Protein AF-A0ABD0N1V1-F1 (afdb_monomer_lite)

Organism: Cirrhinus mrigala (NCBI:txid683832)

pLDDT: mean 93.61, std 6.7, range [48.84, 98.0]

Secondary structure (DSSP, 8-state):
-HHHHHHHHHIIIIIIT----TT-HHHHHHHIIIIIHHHHSTT-TTSSSPPHHHHHHHHHHHHHHHHHHS-HHHHHHHHHHHHHHHHHHHHHHHHHHH--PPTTSHHHHHHHHHHHHHHT----

Structure (mmCIF, N/CA/C/O backbone):
data_AF-A0ABD0N1V1-F1
#
_entry.id   AF-A0ABD0N1V1-F1
#
loop_
_atom_site.group_PDB
_atom_site.id
_atom_site.type_symbol
_atom_site.label_atom_id
_atom_site.label_alt_id
_atom_site.label_comp_id
_atom_site.label_asym_id
_atom_site.label_entity_id
_atom_site.label_seq_id
_atom_site.pdbx_PDB_ins_code
_atom_site.Cartn_x
_atom_site.Cartn_y
_atom_site.Cartn_z
_atom_site.occupancy
_atom_site.B_iso_or_equiv
_atom_site.auth_seq_id
_atom_site.auth_comp_id
_atom_site.auth_asym_id
_atom_site.auth_atom_id
_atom_site.pdbx_PDB_model_num
ATOM 1 N N . MET A 1 1 ? -2.375 4.621 11.995 1.00 79.62 1 MET A N 1
ATOM 2 C CA . MET A 1 1 ? -1.019 4.710 11.403 1.00 79.62 1 MET A CA 1
ATOM 3 C C . MET A 1 1 ? -0.117 3.544 11.796 1.00 79.62 1 MET A C 1
ATOM 5 O O . MET A 1 1 ? 0.074 2.683 10.954 1.00 79.62 1 MET A O 1
ATOM 9 N N . PHE A 1 2 ? 0.385 3.426 13.033 1.00 89.25 2 PHE A N 1
ATOM 10 C CA . PHE A 1 2 ? 1.275 2.300 13.398 1.00 89.25 2 PHE A CA 1
ATOM 11 C C . PHE A 1 2 ? 0.627 0.923 13.216 1.00 89.25 2 PHE A C 1
ATOM 13 O O . PHE A 1 2 ? 1.209 0.042 12.589 1.00 89.25 2 PHE A O 1
ATOM 20 N N . LEU A 1 3 ? -0.621 0.766 13.667 1.00 91.06 3 LEU A N 1
ATOM 21 C CA . LEU A 1 3 ? -1.381 -0.463 13.435 1.00 91.06 3 LEU A CA 1
ATOM 22 C C . LEU A 1 3 ? -1.523 -0.775 11.938 1.00 91.06 3 LEU A C 1
ATOM 24 O O . LEU A 1 3 ? -1.381 -1.924 11.541 1.00 91.06 3 LEU A O 1
ATOM 28 N N . TRP A 1 4 ? -1.732 0.251 11.105 1.00 94.69 4 TRP A N 1
ATOM 29 C CA . TRP A 1 4 ? -1.788 0.066 9.658 1.00 94.69 4 TRP A CA 1
ATOM 30 C C . TRP A 1 4 ? -0.462 -0.459 9.107 1.00 94.69 4 TRP A C 1
ATOM 32 O O . TRP A 1 4 ? -0.495 -1.424 8.368 1.00 94.69 4 TRP A O 1
ATOM 42 N N . SER A 1 5 ? 0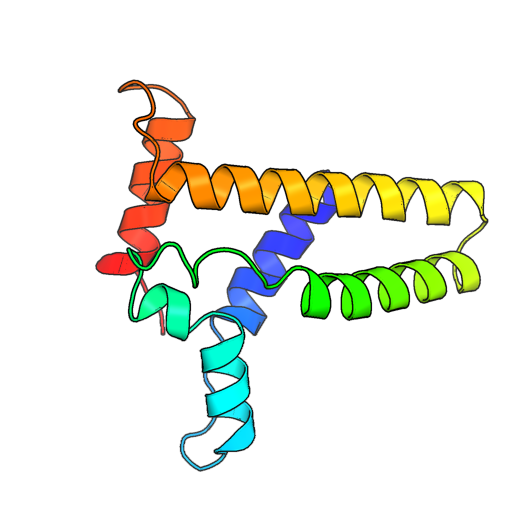.694 0.080 9.509 1.00 93.94 5 SER A N 1
ATOM 43 C CA . SER A 1 5 ? 1.987 -0.435 9.019 1.00 93.94 5 SER A CA 1
ATOM 44 C C . SER A 1 5 ? 2.223 -1.915 9.360 1.00 93.94 5 SER A C 1
ATOM 46 O O . SER A 1 5 ? 2.818 -2.653 8.578 1.00 93.94 5 SER A O 1
ATOM 48 N N . PHE A 1 6 ? 1.706 -2.381 10.503 1.00 95.50 6 PHE A N 1
ATOM 49 C CA . PHE A 1 6 ? 1.728 -3.802 10.847 1.00 95.50 6 PHE A CA 1
ATOM 50 C C . PHE A 1 6 ? 0.770 -4.617 9.963 1.00 95.50 6 PHE A C 1
ATOM 52 O O . PHE A 1 6 ? 1.153 -5.657 9.431 1.00 95.50 6 PHE A O 1
ATOM 59 N N . ILE A 1 7 ? -0.457 -4.126 9.763 1.00 94.62 7 ILE A N 1
ATOM 60 C CA . ILE A 1 7 ? -1.454 -4.750 8.880 1.00 94.62 7 ILE A CA 1
ATOM 61 C C . ILE A 1 7 ? -0.942 -4.822 7.436 1.00 94.62 7 ILE A C 1
ATOM 63 O O . ILE A 1 7 ? -1.025 -5.880 6.822 1.00 94.62 7 ILE A O 1
ATOM 67 N N . GLU A 1 8 ? -0.375 -3.734 6.918 1.00 95.69 8 GLU A N 1
ATOM 68 C CA . GLU A 1 8 ? 0.270 -3.639 5.609 1.00 95.69 8 GLU A CA 1
ATOM 69 C C . GLU A 1 8 ? 1.306 -4.748 5.448 1.00 95.69 8 GLU A C 1
ATOM 71 O O . GLU A 1 8 ? 1.237 -5.523 4.497 1.00 95.69 8 GLU A O 1
ATOM 76 N N . TYR A 1 9 ? 2.222 -4.879 6.412 1.00 95.81 9 TYR A N 1
ATOM 77 C CA . TYR A 1 9 ? 3.235 -5.925 6.390 1.00 95.81 9 TYR A CA 1
ATOM 78 C C . TYR A 1 9 ? 2.618 -7.328 6.344 1.00 95.81 9 TYR A C 1
ATOM 80 O O . TYR A 1 9 ? 3.034 -8.163 5.539 1.00 95.81 9 TYR A O 1
ATOM 88 N N . CYS A 1 10 ? 1.616 -7.596 7.185 1.00 96.56 10 CYS A N 1
ATOM 89 C CA . CYS A 1 10 ? 0.952 -8.895 7.240 1.00 96.56 10 CYS A CA 1
ATOM 90 C C . CYS A 1 10 ? 0.196 -9.222 5.946 1.00 96.56 10 CYS A C 1
ATOM 92 O O . CYS A 1 10 ? 0.361 -10.317 5.409 1.00 96.56 10 CYS A O 1
ATOM 94 N N . ILE A 1 11 ? -0.606 -8.291 5.428 1.00 94.94 11 ILE A N 1
ATOM 95 C CA . ILE A 1 11 ? -1.359 -8.486 4.184 1.00 94.94 11 ILE A CA 1
ATOM 96 C C . ILE A 1 11 ? -0.385 -8.673 3.025 1.00 94.94 11 ILE A C 1
ATOM 98 O O . ILE A 1 11 ? -0.502 -9.648 2.284 1.00 94.94 11 ILE A O 1
ATOM 102 N N . HIS A 1 12 ? 0.615 -7.799 2.905 1.00 95.56 12 HIS A N 1
ATOM 103 C CA . HIS A 1 12 ? 1.582 -7.882 1.823 1.00 95.56 12 HIS A CA 1
ATOM 104 C C . HIS A 1 12 ? 2.339 -9.219 1.877 1.00 95.56 12 HIS A C 1
ATOM 106 O O . HIS A 1 12 ? 2.391 -9.947 0.892 1.00 95.56 12 HIS A O 1
ATOM 112 N N . ARG A 1 13 ? 2.847 -9.621 3.045 1.00 94.75 13 ARG A N 1
ATOM 113 C CA . ARG A 1 13 ? 3.639 -10.851 3.173 1.00 94.75 13 ARG A CA 1
ATOM 114 C C . ARG A 1 13 ? 2.823 -12.138 3.041 1.00 94.75 13 ARG A C 1
ATOM 116 O O . ARG A 1 13 ? 3.301 -13.078 2.417 1.00 94.75 13 ARG A O 1
ATOM 123 N N . PHE A 1 14 ? 1.658 -12.223 3.682 1.00 95.44 14 PHE A N 1
ATOM 124 C CA . PHE A 1 14 ? 0.942 -13.497 3.838 1.00 95.44 14 PHE A CA 1
ATOM 125 C C . PHE A 1 14 ? -0.249 -13.658 2.896 1.00 95.44 14 PHE A C 1
ATOM 127 O O . PHE A 1 14 ? -0.620 -14.791 2.604 1.00 95.44 14 PHE A O 1
ATOM 134 N N . VAL A 1 15 ? -0.847 -12.560 2.426 1.00 94.94 15 VAL A N 1
ATOM 135 C CA . VAL A 1 15 ? -2.012 -12.594 1.527 1.00 94.94 15 VAL A CA 1
ATOM 136 C C . VAL A 1 15 ? -1.585 -12.292 0.095 1.00 94.94 15 VAL A C 1
ATOM 138 O O . VAL A 1 15 ? -1.873 -13.064 -0.815 1.00 94.94 15 VAL A O 1
ATOM 141 N N . PHE A 1 16 ? -0.866 -11.191 -0.118 1.00 95.12 16 PHE A N 1
ATOM 142 C CA . PHE A 1 16 ? -0.456 -10.760 -1.454 1.00 95.12 16 PHE A CA 1
ATOM 143 C C . PHE A 1 16 ? 0.665 -11.618 -2.052 1.00 95.12 16 PHE A C 1
ATOM 145 O O . PHE A 1 16 ? 0.707 -11.759 -3.268 1.00 95.12 16 PHE A O 1
ATOM 152 N N . HIS A 1 17 ? 1.513 -12.227 -1.216 1.00 94.75 17 HIS A N 1
ATOM 153 C CA . HIS A 1 17 ? 2.537 -13.208 -1.618 1.00 94.75 17 HIS A CA 1
ATOM 154 C C . HIS A 1 17 ? 2.197 -14.633 -1.154 1.00 94.75 17 HIS A C 1
ATOM 156 O O . HIS A 1 17 ? 3.075 -15.429 -0.827 1.00 94.75 17 HIS A O 1
ATOM 162 N N . MET A 1 18 ? 0.905 -14.973 -1.082 1.00 94.81 18 MET A N 1
ATOM 163 C CA . MET A 1 18 ? 0.501 -16.356 -0.818 1.00 94.81 18 MET A CA 1
ATOM 164 C C . MET A 1 18 ? 0.862 -17.279 -1.992 1.00 94.81 18 MET A C 1
ATOM 166 O O . MET A 1 18 ? 0.798 -16.875 -3.150 1.00 94.81 18 MET A O 1
ATOM 170 N N . ARG A 1 19 ? 1.155 -18.554 -1.706 1.00 94.12 19 ARG A N 1
ATOM 171 C CA . ARG A 1 19 ? 1.396 -19.594 -2.722 1.00 94.12 19 ARG A CA 1
ATOM 172 C C . ARG A 1 19 ? 0.150 -20.462 -2.922 1.00 94.12 19 ARG A C 1
ATOM 174 O O . ARG A 1 19 ? -0.028 -21.431 -2.178 1.00 94.12 19 ARG A O 1
ATOM 181 N N . PRO A 1 20 ? -0.730 -20.147 -3.885 1.00 94.81 20 PRO A N 1
ATOM 182 C CA . PRO A 1 20 ? -1.914 -20.959 -4.128 1.00 94.81 20 PRO A CA 1
ATOM 183 C C . PRO A 1 20 ? -1.536 -22.351 -4.679 1.00 94.81 20 PRO A C 1
ATOM 185 O O . PRO A 1 20 ? -0.610 -22.455 -5.487 1.00 94.81 20 PRO A O 1
ATOM 188 N N . PRO A 1 21 ? -2.248 -23.434 -4.305 1.00 95.88 21 PRO A N 1
ATOM 189 C CA . PRO A 1 21 ? -2.040 -24.751 -4.900 1.00 95.88 21 PRO A CA 1
ATOM 190 C C . PRO A 1 21 ? -2.339 -24.739 -6.403 1.00 95.88 21 PRO A C 1
ATOM 192 O O . PRO A 1 21 ? -3.362 -24.202 -6.825 1.00 95.88 21 PRO A O 1
ATOM 195 N N . ALA A 1 22 ? -1.502 -25.406 -7.204 1.00 95.25 22 ALA A N 1
ATOM 196 C CA . ALA A 1 22 ? -1.601 -25.397 -8.670 1.00 95.25 22 ALA A CA 1
ATOM 197 C C . ALA A 1 22 ? -2.946 -25.915 -9.226 1.00 95.25 22 ALA A C 1
ATOM 199 O O . ALA A 1 22 ? -3.322 -25.574 -10.342 1.00 95.25 22 ALA A O 1
ATOM 200 N N . HIS A 1 23 ? -3.678 -26.722 -8.453 1.00 96.56 23 HIS A N 1
ATOM 201 C CA . HIS A 1 23 ? -4.981 -27.272 -8.837 1.00 96.56 23 HIS A CA 1
ATOM 202 C C . HIS A 1 23 ? -6.169 -26.356 -8.486 1.00 96.56 23 HIS A C 1
ATOM 204 O O . HIS A 1 23 ? -7.298 -26.656 -8.866 1.00 96.56 23 HIS A O 1
ATOM 210 N N . ASN A 1 24 ? -5.955 -25.259 -7.750 1.00 97.75 24 ASN A N 1
ATOM 211 C CA . ASN A 1 24 ? -7.033 -24.378 -7.302 1.00 97.75 24 ASN A CA 1
ATOM 212 C C . ASN A 1 24 ? -7.103 -23.103 -8.154 1.00 97.75 24 ASN A C 1
ATOM 214 O O . ASN A 1 24 ? -6.519 -22.073 -7.814 1.00 97.75 24 ASN A O 1
ATOM 218 N N . TYR A 1 25 ? -7.869 -23.175 -9.245 1.00 96.94 25 TYR A N 1
ATOM 219 C CA . TYR A 1 25 ? -8.089 -22.055 -10.164 1.00 96.94 25 TYR A CA 1
ATOM 220 C C . TYR A 1 25 ? -8.554 -20.777 -9.450 1.00 96.94 25 TYR A C 1
ATOM 222 O O . TYR A 1 25 ? -7.988 -19.707 -9.665 1.00 96.94 25 TYR A O 1
ATOM 230 N N . TYR A 1 26 ? -9.550 -20.879 -8.565 1.00 97.75 26 TYR A N 1
ATOM 231 C CA . TYR A 1 26 ? -10.134 -19.711 -7.902 1.00 97.75 26 TYR A CA 1
ATOM 232 C C . TYR A 1 26 ? -9.130 -18.986 -7.007 1.00 97.75 26 TYR A C 1
ATOM 234 O O . TYR A 1 26 ? -9.077 -17.757 -7.019 1.00 97.75 26 TYR A O 1
ATOM 242 N N . LEU A 1 27 ? -8.307 -19.729 -6.262 1.00 96.31 27 LEU A N 1
ATOM 243 C CA . LEU A 1 27 ? -7.310 -19.123 -5.383 1.00 96.31 27 LEU A CA 1
ATOM 244 C C . LEU A 1 27 ? -6.159 -18.490 -6.176 1.00 96.31 27 LEU A C 1
ATOM 246 O O . LEU A 1 27 ? -5.670 -17.428 -5.793 1.00 96.31 27 LEU A O 1
ATOM 250 N N . ILE A 1 28 ? -5.766 -19.097 -7.302 1.00 97.00 28 ILE A N 1
ATOM 251 C CA . ILE A 1 28 ? -4.796 -18.509 -8.237 1.00 97.00 28 ILE A CA 1
ATOM 252 C C . ILE A 1 28 ? -5.340 -17.197 -8.811 1.00 97.00 28 ILE A C 1
ATOM 254 O O . ILE A 1 28 ? -4.633 -16.188 -8.798 1.00 97.00 28 ILE A O 1
ATOM 258 N N . THR A 1 29 ? -6.598 -17.183 -9.263 1.00 96.38 29 THR A N 1
ATOM 259 C CA . THR A 1 29 ? -7.244 -15.969 -9.782 1.00 96.38 29 THR A CA 1
ATOM 260 C C . THR A 1 29 ? -7.341 -14.894 -8.700 1.00 96.38 29 THR A C 1
ATOM 262 O O . THR A 1 29 ? -7.002 -13.743 -8.966 1.00 96.38 29 THR A O 1
ATOM 265 N N . LEU A 1 30 ? -7.729 -15.248 -7.470 1.00 94.75 30 LEU A N 1
ATOM 266 C CA . LEU A 1 30 ? -7.771 -14.302 -6.353 1.00 94.75 30 LEU A CA 1
ATOM 267 C C . LEU A 1 30 ? -6.386 -13.700 -6.073 1.00 94.75 30 LEU A C 1
ATOM 269 O O . LEU A 1 30 ? -6.258 -12.482 -6.021 1.00 94.75 30 LEU A O 1
ATOM 273 N N . HIS A 1 31 ? -5.344 -14.527 -5.956 1.00 95.56 31 HIS A N 1
ATOM 274 C CA . HIS A 1 31 ? -3.962 -14.062 -5.787 1.00 95.56 31 HIS A CA 1
ATOM 275 C C . HIS A 1 31 ? -3.536 -13.107 -6.914 1.00 95.56 31 HIS A C 1
ATOM 277 O O . HIS A 1 31 ? -2.977 -12.035 -6.661 1.00 95.56 31 HIS A O 1
ATOM 283 N N . PHE A 1 32 ? -3.837 -13.471 -8.165 1.00 95.06 32 PHE A N 1
ATOM 284 C CA . PHE A 1 32 ? -3.520 -12.642 -9.322 1.00 95.06 32 PHE A CA 1
ATOM 285 C C . PHE A 1 32 ? -4.219 -11.279 -9.253 1.00 95.06 32 PHE A C 1
ATOM 287 O O . PHE A 1 32 ? -3.573 -10.256 -9.473 1.00 95.06 32 PHE A O 1
ATOM 294 N N . LEU A 1 33 ? -5.503 -11.251 -8.889 1.00 93.69 33 LEU A N 1
ATOM 295 C CA . LEU A 1 33 ? -6.272 -10.015 -8.761 1.00 93.69 33 LEU A CA 1
ATOM 296 C C . LEU A 1 33 ? -5.815 -9.147 -7.583 1.00 93.69 33 LEU A C 1
ATOM 298 O O . LEU A 1 33 ? -5.809 -7.926 -7.712 1.00 93.69 33 LEU A O 1
ATOM 302 N N . LEU A 1 34 ? -5.418 -9.745 -6.460 1.00 93.25 34 LEU A N 1
ATOM 303 C CA . LEU A 1 34 ? -4.984 -8.995 -5.280 1.00 93.25 34 LEU A CA 1
ATOM 304 C C . LEU A 1 34 ? -3.615 -8.336 -5.476 1.00 93.25 34 LEU A C 1
ATOM 306 O O . LEU A 1 34 ? -3.437 -7.187 -5.083 1.00 93.25 34 LEU A O 1
ATOM 310 N N . HIS A 1 35 ? -2.650 -9.049 -6.066 1.00 95.00 35 HIS A N 1
ATOM 311 C CA . HIS A 1 35 ? -1.281 -8.533 -6.176 1.00 95.00 35 HIS A CA 1
ATOM 312 C C . HIS A 1 35 ? -0.452 -9.123 -7.324 1.00 95.00 35 HIS A C 1
ATOM 314 O O . HIS A 1 35 ? 0.451 -8.461 -7.837 1.00 95.00 35 HIS A O 1
ATOM 320 N N . GLY A 1 36 ? -0.761 -10.340 -7.787 1.00 94.06 36 GLY A N 1
ATOM 321 C CA . GLY A 1 36 ? 0.020 -10.985 -8.847 1.00 94.06 36 GLY A CA 1
ATOM 322 C C . GLY A 1 36 ? 0.051 -10.192 -10.162 1.00 94.06 36 GLY A C 1
ATOM 323 O O . GLY A 1 36 ? 1.089 -10.151 -10.821 1.00 94.06 36 GLY A O 1
ATOM 324 N N . GLN A 1 37 ? -1.040 -9.506 -10.518 1.00 94.75 37 GLN A N 1
ATOM 325 C CA . GLN A 1 37 ? -1.098 -8.628 -11.693 1.00 94.75 37 GLN A CA 1
ATOM 326 C C . GLN A 1 37 ? -0.088 -7.477 -11.610 1.00 94.75 37 GLN A C 1
ATOM 328 O O . GLN A 1 37 ? 0.589 -7.173 -12.591 1.00 94.75 37 GLN A O 1
ATOM 333 N N . HIS A 1 38 ? 0.061 -6.894 -10.421 1.00 95.19 38 HIS A N 1
ATOM 334 C CA . HIS A 1 38 ? 0.960 -5.780 -10.171 1.00 95.19 38 HIS A CA 1
ATOM 335 C C . HIS A 1 38 ? 2.422 -6.216 -10.314 1.00 95.19 38 HIS A C 1
ATOM 337 O O . HIS A 1 38 ? 3.194 -5.559 -11.001 1.00 95.19 38 HIS A O 1
ATOM 343 N N . HIS A 1 39 ? 2.786 -7.380 -9.772 1.00 94.06 39 HIS A N 1
ATOM 344 C CA . HIS A 1 39 ? 4.120 -7.954 -9.982 1.00 94.06 39 HIS A CA 1
ATOM 345 C C . HIS A 1 39 ? 4.380 -8.375 -11.430 1.00 94.06 39 HIS A C 1
ATOM 347 O O . HIS A 1 39 ? 5.506 -8.284 -11.916 1.00 94.06 39 HIS A O 1
ATOM 353 N N . LYS A 1 40 ? 3.349 -8.846 -12.140 1.00 93.31 40 LYS A N 1
ATOM 354 C CA . LYS A 1 40 ? 3.486 -9.265 -13.538 1.00 93.31 40 LYS A CA 1
ATOM 355 C C . LYS A 1 40 ? 3.687 -8.079 -14.483 1.00 93.31 40 LYS A C 1
ATOM 357 O O . LYS A 1 40 ? 4.390 -8.229 -15.482 1.00 93.31 40 LYS A O 1
ATOM 362 N N . SER A 1 41 ? 3.071 -6.937 -14.181 1.00 93.62 41 SER A N 1
ATOM 363 C CA . SER A 1 41 ? 3.152 -5.704 -14.969 1.00 93.62 41 SER A CA 1
ATOM 364 C C . SER A 1 41 ? 3.339 -4.476 -14.060 1.00 93.62 41 SER A C 1
ATOM 366 O O . SER A 1 41 ? 2.421 -3.669 -13.898 1.00 93.62 41 SER A O 1
ATOM 368 N N . PRO A 1 42 ? 4.532 -4.292 -13.461 1.00 91.94 42 PRO A N 1
ATOM 369 C CA . PRO A 1 42 ? 4.765 -3.276 -12.425 1.00 91.94 42 PRO A CA 1
ATOM 370 C C . PRO A 1 42 ? 4.729 -1.831 -12.936 1.00 91.94 42 PRO A C 1
ATOM 372 O O . PRO A 1 42 ? 4.748 -0.897 -12.137 1.00 91.94 42 PRO A O 1
ATOM 375 N N . PHE A 1 43 ? 4.692 -1.624 -14.253 1.00 91.25 43 PHE A N 1
ATOM 376 C CA . PHE A 1 43 ? 4.624 -0.298 -14.869 1.00 91.25 43 PHE A CA 1
ATOM 377 C C . PHE A 1 43 ? 3.245 0.031 -15.459 1.00 91.25 43 PHE A C 1
ATOM 379 O O . PHE A 1 43 ? 3.067 1.137 -15.971 1.00 91.25 43 PHE A O 1
ATOM 386 N N . ASP A 1 44 ? 2.255 -0.861 -15.345 1.00 92.62 44 ASP A N 1
ATOM 387 C CA . ASP A 1 44 ? 0.872 -0.567 -15.738 1.00 92.62 44 ASP A CA 1
ATOM 388 C C . ASP A 1 44 ? 0.178 0.328 -14.697 1.00 92.62 44 ASP A C 1
ATOM 390 O O . ASP A 1 44 ? -0.259 -0.124 -13.636 1.00 92.62 44 ASP A O 1
ATOM 394 N N . GLY A 1 45 ? 0.048 1.617 -15.028 1.00 87.88 45 GLY A N 1
ATOM 395 C CA . GLY A 1 45 ? -0.524 2.627 -14.130 1.00 87.88 45 GLY A CA 1
ATOM 396 C C . GLY A 1 45 ? -2.000 2.417 -13.816 1.00 87.88 45 GLY A C 1
ATOM 397 O O . GLY A 1 45 ? -2.485 2.939 -12.815 1.00 87.88 45 GLY A O 1
ATOM 398 N N . SER A 1 46 ? -2.709 1.622 -14.621 1.00 89.06 46 SER A N 1
ATOM 399 C CA . SER A 1 46 ? -4.121 1.307 -14.396 1.00 89.06 46 SER A CA 1
ATOM 400 C C . SER A 1 46 ? -4.339 0.162 -13.400 1.00 89.06 46 SER A C 1
ATOM 402 O O . SER A 1 46 ? -5.469 -0.056 -12.960 1.00 89.06 46 SER A O 1
ATOM 404 N N . ARG A 1 47 ? -3.274 -0.570 -13.037 1.00 89.81 47 ARG A N 1
ATOM 405 C CA . ARG A 1 47 ? -3.331 -1.811 -12.239 1.00 89.81 47 ARG A CA 1
ATOM 406 C C . ARG A 1 47 ? -2.455 -1.786 -10.981 1.00 89.81 47 ARG A C 1
ATOM 408 O O . ARG A 1 47 ? -2.168 -2.840 -10.421 1.00 89.81 47 ARG A O 1
ATOM 415 N N . LEU A 1 48 ? -2.007 -0.605 -10.547 1.00 91.12 48 LEU A N 1
ATOM 416 C CA . LEU A 1 48 ? -1.127 -0.472 -9.382 1.00 91.12 48 LEU A CA 1
ATOM 417 C C . LEU A 1 48 ? -1.893 -0.406 -8.061 1.00 91.12 48 LEU A C 1
ATOM 419 O O . LEU A 1 48 ? -1.627 -1.192 -7.156 1.00 91.12 48 LEU A O 1
ATOM 423 N N . VAL A 1 49 ? -2.793 0.570 -7.937 1.00 89.75 49 VAL A N 1
ATOM 424 C CA . VAL A 1 49 ? -3.546 0.807 -6.698 1.00 89.75 49 VAL A CA 1
ATOM 425 C C . VAL A 1 49 ? -4.757 -0.109 -6.630 1.00 89.75 49 VAL A C 1
ATOM 427 O O . VAL A 1 49 ? -5.308 -0.513 -7.661 1.00 89.75 49 VAL A O 1
ATOM 430 N N . PHE A 1 50 ? -5.192 -0.428 -5.414 1.00 87.94 50 PHE A N 1
ATOM 431 C CA . PHE A 1 50 ? -6.363 -1.275 -5.252 1.00 87.94 50 PHE A CA 1
ATOM 432 C C . PHE A 1 50 ? -7.621 -0.547 -5.772 1.00 87.94 50 PHE A C 1
ATOM 434 O O . PHE A 1 50 ? -7.800 0.638 -5.481 1.00 87.94 50 PHE A O 1
ATOM 441 N N . PRO A 1 51 ? -8.506 -1.203 -6.552 1.00 89.19 51 PRO A N 1
ATOM 442 C CA . PRO A 1 51 ? -9.670 -0.533 -7.125 1.00 89.19 51 PRO A CA 1
ATOM 443 C C . PRO A 1 51 ? -10.567 0.081 -6.035 1.00 89.19 51 PRO A C 1
ATOM 445 O O . PRO A 1 51 ? -11.039 -0.664 -5.171 1.00 89.19 51 PRO A O 1
ATOM 448 N N . PRO A 1 52 ? -10.879 1.394 -6.080 1.00 87.56 52 PRO A N 1
ATOM 449 C CA . PRO A 1 52 ? -11.626 2.058 -5.009 1.00 87.56 52 PRO A CA 1
ATOM 450 C C . PRO A 1 52 ? -12.999 1.443 -4.718 1.00 87.56 52 PRO A C 1
ATOM 452 O O . PRO A 1 52 ? -13.428 1.416 -3.570 1.00 87.56 52 PRO A O 1
ATOM 455 N N . SER A 1 53 ? -13.683 0.907 -5.735 1.00 89.25 53 SER A N 1
ATOM 456 C CA . SER A 1 53 ? -14.976 0.233 -5.564 1.00 89.25 53 SER A CA 1
ATOM 457 C C . SER A 1 53 ? -14.864 -1.053 -4.741 1.00 89.25 53 SER A C 1
ATOM 459 O O . SER A 1 53 ? -15.683 -1.288 -3.856 1.00 89.25 53 SER A O 1
ATOM 461 N N . LEU A 1 54 ? -13.832 -1.865 -4.986 1.00 88.19 54 LEU A N 1
ATOM 462 C CA . LEU A 1 54 ? -13.557 -3.069 -4.199 1.00 88.19 54 LEU A CA 1
ATOM 463 C C . LEU A 1 54 ? -13.038 -2.703 -2.806 1.00 88.19 54 LEU A C 1
ATOM 465 O O . LEU A 1 54 ? -13.459 -3.307 -1.819 1.00 88.19 54 LEU A O 1
ATOM 469 N N . ALA A 1 55 ? -12.180 -1.681 -2.718 1.00 90.94 55 ALA A N 1
ATOM 470 C CA . ALA A 1 55 ? -11.693 -1.146 -1.451 1.00 90.94 55 ALA A CA 1
ATOM 471 C C . ALA A 1 55 ? -12.859 -0.713 -0.553 1.00 90.94 55 ALA A C 1
ATOM 473 O O . ALA A 1 55 ? -12.901 -1.085 0.615 1.00 90.94 55 ALA A O 1
ATOM 474 N N . ALA A 1 56 ? -13.839 0.012 -1.104 1.00 92.50 56 ALA A N 1
ATOM 475 C CA . ALA A 1 56 ? -14.986 0.532 -0.364 1.00 92.50 56 ALA A CA 1
ATOM 476 C C . ALA A 1 56 ? -15.823 -0.570 0.300 1.00 92.50 56 ALA A C 1
ATOM 478 O O . ALA A 1 56 ? -16.266 -0.389 1.432 1.00 92.50 56 ALA A O 1
ATOM 479 N N . ILE A 1 57 ? -15.996 -1.723 -0.357 1.00 93.81 57 ILE A N 1
ATOM 480 C CA . ILE A 1 57 ? -16.713 -2.871 0.222 1.00 93.81 57 ILE A CA 1
ATOM 481 C C . ILE A 1 57 ? -15.971 -3.385 1.463 1.00 93.81 57 ILE A C 1
ATOM 483 O O . ILE A 1 57 ? -16.574 -3.556 2.523 1.00 93.81 57 ILE A O 1
ATOM 487 N N . VAL A 1 58 ? -14.655 -3.586 1.351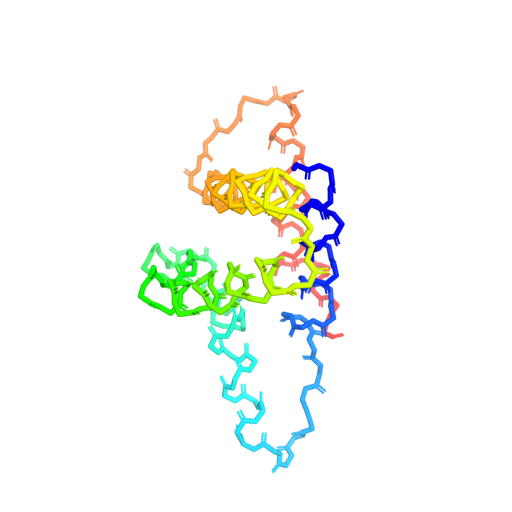 1.00 91.25 58 VAL A N 1
ATOM 488 C CA . VAL A 1 58 ? -13.819 -4.086 2.455 1.00 91.25 58 VAL A CA 1
ATOM 489 C C . VAL A 1 58 ? -13.736 -3.063 3.591 1.00 91.25 58 VAL A C 1
ATOM 491 O O . VAL A 1 58 ? -13.899 -3.419 4.757 1.00 91.25 58 VAL A O 1
ATOM 494 N N . ILE A 1 59 ? -13.543 -1.785 3.260 1.00 94.25 59 ILE A N 1
ATOM 495 C CA . ILE A 1 59 ? -13.486 -0.671 4.216 1.00 94.25 59 ILE A CA 1
ATOM 496 C C . ILE A 1 59 ? -14.822 -0.528 4.955 1.00 94.25 59 ILE A C 1
ATOM 498 O O . ILE A 1 59 ? -14.827 -0.384 6.176 1.00 94.25 59 ILE A O 1
ATOM 502 N N . GLY A 1 60 ? -15.951 -0.609 4.245 1.00 96.19 60 GLY A N 1
ATOM 503 C CA . GLY A 1 60 ? -17.288 -0.545 4.836 1.00 96.19 60 GLY A CA 1
ATOM 504 C C . GLY A 1 60 ? -17.563 -1.713 5.782 1.00 96.19 60 GLY A C 1
ATOM 505 O O . GLY A 1 60 ? -18.032 -1.501 6.899 1.00 96.19 60 GLY A O 1
ATOM 506 N N . ALA A 1 61 ? -17.198 -2.936 5.387 1.00 95.44 61 ALA A N 1
ATOM 507 C CA . ALA A 1 61 ? -17.292 -4.098 6.269 1.00 95.44 61 ALA A CA 1
ATOM 508 C C . ALA A 1 61 ? -16.438 -3.917 7.536 1.00 95.44 61 ALA A C 1
ATOM 510 O O . ALA A 1 61 ? -16.909 -4.174 8.643 1.00 95.44 61 ALA A O 1
ATOM 511 N N . PHE A 1 62 ? -15.209 -3.412 7.392 1.00 93.44 62 PHE A N 1
ATOM 512 C CA . PHE A 1 62 ? -14.319 -3.161 8.523 1.00 93.44 62 PHE A CA 1
ATOM 513 C C . PHE A 1 62 ? -14.864 -2.080 9.465 1.00 93.44 62 PHE A C 1
ATOM 515 O O . PHE A 1 62 ? -14.807 -2.245 10.681 1.00 93.44 62 PHE A O 1
ATOM 522 N N . TYR A 1 63 ? -15.452 -1.010 8.920 1.00 96.38 63 TYR A N 1
ATOM 523 C CA . TYR A 1 63 ? -16.136 0.015 9.711 1.00 96.38 63 TYR A CA 1
ATOM 524 C C . TYR A 1 63 ? -17.248 -0.590 10.572 1.00 96.38 63 TYR A C 1
ATOM 526 O O . TYR A 1 63 ? -17.254 -0.393 11.786 1.00 96.38 63 TYR A O 1
ATOM 534 N N . LEU A 1 64 ? -18.147 -1.370 9.963 1.00 97.25 64 LEU A N 1
ATOM 535 C CA . LEU A 1 64 ? -19.259 -1.997 10.680 1.00 97.25 64 LEU A CA 1
ATOM 536 C C . LEU A 1 64 ? -18.758 -2.933 11.784 1.00 97.25 64 LEU A C 1
ATOM 538 O O . LEU A 1 64 ? -19.248 -2.862 12.906 1.00 97.25 64 LEU A O 1
ATOM 542 N N . ILE A 1 65 ? -17.747 -3.756 11.498 1.00 96.62 65 ILE A N 1
ATOM 543 C CA . ILE A 1 65 ? -17.141 -4.654 12.492 1.00 96.62 65 ILE A CA 1
ATOM 544 C C . ILE A 1 65 ? -16.587 -3.859 13.681 1.00 96.62 65 ILE A C 1
ATOM 546 O O . ILE A 1 65 ? -16.858 -4.205 14.829 1.00 96.62 65 ILE A O 1
ATOM 550 N N . LEU A 1 66 ? -15.844 -2.777 13.429 1.00 96.50 66 LEU A N 1
ATOM 551 C CA . LEU A 1 66 ? -15.268 -1.964 14.502 1.00 96.50 66 LEU A CA 1
ATOM 552 C C . LEU A 1 66 ? -16.340 -1.298 15.369 1.00 96.50 66 LEU A C 1
ATOM 554 O O . LEU A 1 66 ? -16.187 -1.284 16.587 1.00 96.50 66 LEU A O 1
ATOM 558 N N . GLN A 1 67 ? -17.416 -0.785 14.768 1.00 96.00 67 GLN A N 1
ATOM 559 C CA . GLN A 1 67 ? -18.509 -0.150 15.517 1.00 96.00 67 GLN A CA 1
ATOM 560 C C . GLN A 1 67 ? -19.329 -1.151 16.341 1.00 96.00 67 GLN A C 1
ATOM 562 O O . GLN A 1 67 ? -19.897 -0.779 17.360 1.00 96.00 67 GLN A O 1
ATOM 567 N N . GLN A 1 68 ? -19.395 -2.419 15.922 1.00 97.25 68 GLN A N 1
ATOM 568 C CA . GLN A 1 68 ? -20.088 -3.465 16.682 1.00 97.25 68 GLN A CA 1
ATOM 569 C C . GLN A 1 68 ? -19.242 -4.028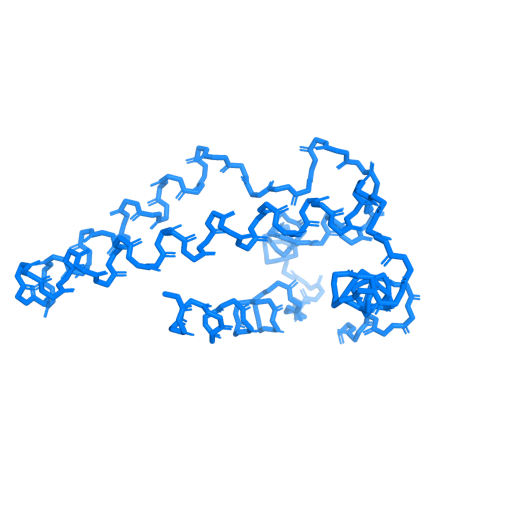 17.830 1.00 97.25 68 GLN A C 1
ATOM 571 O O . GLN A 1 68 ? -19.789 -4.446 18.848 1.00 97.25 68 GLN A O 1
ATOM 576 N N . LEU A 1 69 ? -17.916 -4.070 17.674 1.00 97.69 69 LEU A N 1
ATOM 577 C CA . LEU A 1 69 ? -17.023 -4.705 18.648 1.00 97.69 69 LEU A CA 1
ATOM 578 C C . LEU A 1 69 ? -16.441 -3.742 19.685 1.00 97.69 69 LEU A C 1
ATOM 580 O O . LEU A 1 69 ? -15.999 -4.192 20.742 1.00 97.69 69 LEU A O 1
ATOM 584 N N . LEU A 1 70 ? -16.382 -2.444 19.385 1.00 97.38 70 LEU A N 1
ATOM 585 C CA . LEU A 1 70 ? -15.670 -1.463 20.200 1.00 97.38 70 LEU A CA 1
ATOM 586 C C . LEU A 1 70 ? -16.576 -0.288 20.579 1.00 97.38 70 LEU A C 1
ATOM 588 O O . LEU A 1 70 ? -17.481 0.055 19.821 1.00 97.38 70 LEU A O 1
ATOM 592 N N . PRO A 1 71 ? -16.300 0.394 21.707 1.00 97.75 71 PRO A N 1
ATOM 593 C CA . PRO A 1 71 ? -16.947 1.664 22.014 1.00 97.75 71 PRO A CA 1
ATOM 594 C C . PRO A 1 71 ? -16.767 2.661 20.865 1.00 97.75 71 PRO A C 1
ATOM 596 O O . PRO A 1 71 ? -15.668 2.770 20.317 1.00 97.75 71 PRO A O 1
ATOM 599 N N . GLU A 1 72 ? -17.817 3.422 20.553 1.00 94.88 72 GLU A N 1
ATOM 600 C CA . GLU A 1 72 ? -17.904 4.311 19.382 1.00 94.88 72 GLU A CA 1
ATOM 601 C C . GLU A 1 72 ? -16.651 5.178 19.179 1.00 94.88 72 GLU A C 1
ATOM 603 O O . GLU A 1 72 ? -16.083 5.225 18.085 1.00 94.88 72 GLU A O 1
ATOM 608 N N . GLY A 1 73 ? -16.164 5.823 20.246 1.00 97.06 73 GLY A N 1
ATOM 609 C CA . GLY A 1 73 ? -14.973 6.673 20.182 1.00 97.06 73 GLY A CA 1
ATOM 610 C C . GLY A 1 73 ? -13.704 5.910 19.780 1.00 97.06 73 GLY A C 1
ATOM 611 O O . GLY A 1 73 ? -12.922 6.397 18.959 1.00 97.06 73 GLY A O 1
ATOM 612 N N . LEU A 1 74 ? -13.509 4.694 20.302 1.00 96.56 74 LEU A N 1
ATOM 613 C CA . LEU A 1 74 ? -12.355 3.853 19.970 1.00 96.56 74 LEU A CA 1
ATOM 614 C C . LEU A 1 74 ? -12.494 3.243 18.571 1.00 96.56 74 LEU A C 1
ATOM 616 O O . LEU A 1 74 ? -11.544 3.304 17.788 1.00 96.56 74 LEU A O 1
ATOM 620 N N . GLY A 1 75 ? -13.670 2.700 18.242 1.00 97.00 75 GLY A N 1
ATOM 621 C CA . GLY A 1 75 ? -13.959 2.118 16.929 1.00 97.00 75 GLY A CA 1
ATOM 622 C C . GLY A 1 75 ? -13.762 3.134 15.804 1.00 97.00 75 GLY A C 1
ATOM 623 O O . GLY A 1 75 ? -13.043 2.865 14.839 1.00 97.00 75 GLY A O 1
ATOM 624 N N . THR A 1 76 ? -14.294 4.345 15.978 1.00 96.44 76 THR A N 1
ATOM 625 C CA . THR A 1 76 ? -14.131 5.449 15.020 1.00 96.44 76 THR A CA 1
ATOM 626 C C . THR A 1 76 ? -12.673 5.892 14.899 1.00 96.44 76 THR A C 1
ATOM 628 O O . THR A 1 76 ? -12.171 6.054 13.786 1.00 96.44 76 THR A O 1
ATOM 631 N N . SER A 1 77 ? -11.955 6.027 16.018 1.00 95.81 77 SER A N 1
ATOM 632 C CA . SER A 1 77 ? -10.539 6.428 16.004 1.00 95.81 77 SER A CA 1
ATOM 633 C C . SER A 1 77 ? -9.651 5.410 15.282 1.00 95.81 77 SER A C 1
ATOM 635 O O . SER A 1 77 ? -8.797 5.791 14.475 1.00 95.81 77 SER A O 1
ATOM 637 N N . LEU A 1 78 ? -9.862 4.111 15.527 1.00 95.94 78 LEU A N 1
ATOM 638 C CA . LEU A 1 78 ? -9.132 3.044 14.837 1.00 95.94 78 LEU A CA 1
ATOM 639 C C . LEU A 1 78 ? -9.475 2.992 13.351 1.00 95.94 78 LEU A C 1
ATOM 641 O O . LEU A 1 78 ? -8.568 2.848 12.531 1.00 95.94 78 LEU A O 1
ATOM 645 N N . PHE A 1 79 ? -10.752 3.155 13.002 1.00 95.94 79 PHE A N 1
ATOM 646 C CA . PHE A 1 79 ? -11.192 3.187 11.613 1.00 95.94 79 PHE A CA 1
ATOM 647 C C . PHE A 1 79 ? -10.531 4.330 10.837 1.00 95.94 79 PHE A C 1
ATOM 649 O O . PHE A 1 79 ? -9.865 4.084 9.833 1.00 95.94 79 PHE A O 1
ATOM 656 N N . VAL A 1 80 ? -10.641 5.569 11.327 1.00 96.19 80 VAL A N 1
ATOM 657 C CA . VAL A 1 80 ? -10.065 6.749 10.662 1.00 96.19 80 VAL A CA 1
ATOM 658 C C . VAL A 1 80 ? -8.541 6.642 10.587 1.00 96.19 80 VAL A C 1
ATOM 660 O O . VAL A 1 80 ? -7.944 6.887 9.537 1.00 96.19 80 VAL A O 1
ATOM 663 N N . GLY A 1 81 ? -7.893 6.219 11.677 1.00 95.88 81 GLY A N 1
ATOM 664 C CA . GLY A 1 81 ? -6.444 6.030 11.712 1.00 95.88 81 GLY A CA 1
ATOM 665 C C . GLY A 1 81 ? -5.941 4.884 10.826 1.00 95.88 81 GLY A C 1
ATOM 666 O O . GLY A 1 81 ? -4.783 4.920 10.395 1.00 95.88 81 GLY A O 1
ATOM 667 N N . GLY A 1 82 ? -6.773 3.870 10.579 1.00 95.31 82 GLY A N 1
ATOM 668 C CA . GLY A 1 82 ? -6.520 2.776 9.642 1.00 95.31 82 GLY A CA 1
ATOM 669 C C . GLY A 1 82 ? -6.700 3.217 8.192 1.00 95.31 82 GLY A C 1
ATOM 670 O O . GLY A 1 82 ? -5.788 3.032 7.393 1.00 95.31 82 GLY A O 1
ATOM 671 N N . LEU A 1 83 ? -7.816 3.881 7.881 1.00 95.50 83 LEU A N 1
ATOM 672 C CA . LEU A 1 83 ? -8.122 4.418 6.552 1.00 95.50 83 LEU A CA 1
ATOM 673 C C . LEU A 1 83 ? -7.069 5.431 6.087 1.00 95.50 83 LEU A C 1
ATOM 675 O O . LEU A 1 83 ? -6.587 5.349 4.961 1.00 95.50 83 LEU A O 1
ATOM 679 N N . CYS A 1 84 ? -6.662 6.348 6.969 1.00 96.62 84 CYS A N 1
ATOM 680 C CA . CYS A 1 84 ? -5.572 7.283 6.689 1.00 96.62 84 CYS A CA 1
ATOM 681 C C . CYS A 1 84 ? -4.257 6.541 6.395 1.00 96.62 84 CYS A C 1
ATOM 683 O O . CYS A 1 84 ? -3.560 6.871 5.439 1.00 96.62 84 CYS A O 1
ATOM 685 N N . GLY A 1 85 ? -3.952 5.491 7.167 1.00 96.12 85 GLY A N 1
ATOM 686 C CA . GLY A 1 85 ? -2.784 4.644 6.930 1.00 96.12 85 GLY A CA 1
ATOM 687 C C . GLY A 1 85 ? -2.814 3.982 5.556 1.00 96.12 85 GLY A C 1
ATOM 688 O O . GLY A 1 85 ? -1.830 4.071 4.828 1.00 96.12 85 GLY A O 1
ATOM 689 N N . TYR A 1 86 ? -3.956 3.401 5.186 1.00 95.38 86 TYR A N 1
ATOM 690 C CA . TYR A 1 86 ? -4.182 2.786 3.880 1.00 95.38 86 TYR A CA 1
ATOM 691 C C . TYR A 1 86 ? -3.958 3.757 2.722 1.00 95.38 86 TYR A C 1
ATOM 693 O O . TYR A 1 86 ? -3.192 3.453 1.810 1.00 95.38 86 TYR A O 1
ATOM 701 N N . VAL A 1 87 ? -4.562 4.945 2.780 1.00 95.31 87 VAL A N 1
ATOM 702 C CA . VAL A 1 87 ? -4.402 5.955 1.724 1.00 95.31 87 VAL A CA 1
ATOM 703 C C . VAL A 1 87 ? -2.944 6.402 1.613 1.00 95.31 87 VAL A C 1
ATOM 705 O O . VAL A 1 87 ? -2.408 6.475 0.509 1.00 95.31 87 VAL A O 1
ATOM 708 N N . VAL A 1 88 ? -2.273 6.656 2.742 1.00 96.31 88 VAL A N 1
ATOM 709 C CA . VAL A 1 88 ? -0.848 7.022 2.748 1.00 96.31 88 VAL A CA 1
ATOM 710 C C . VAL A 1 88 ? 0.011 5.908 2.151 1.00 96.31 88 VAL A C 1
ATOM 712 O O . VAL A 1 88 ? 0.901 6.201 1.354 1.00 96.31 88 VAL A O 1
ATOM 715 N N . TYR A 1 89 ? -0.267 4.647 2.487 1.00 96.19 89 TYR A N 1
ATOM 716 C CA . TYR A 1 89 ? 0.399 3.491 1.891 1.00 96.19 89 TYR A CA 1
ATOM 717 C C . TYR A 1 89 ? 0.228 3.457 0.368 1.00 96.19 89 TYR A C 1
ATOM 719 O O . TYR A 1 89 ? 1.234 3.418 -0.339 1.00 96.19 89 TYR A O 1
ATOM 727 N N . ASP A 1 90 ? -1.004 3.543 -0.143 1.00 95.06 90 ASP A N 1
ATOM 728 C CA . ASP A 1 90 ? -1.277 3.467 -1.587 1.00 95.06 90 ASP A CA 1
ATOM 729 C C . ASP A 1 90 ? -0.618 4.633 -2.340 1.00 95.06 90 ASP A C 1
ATOM 731 O O . ASP A 1 90 ? -0.021 4.445 -3.404 1.00 95.06 90 ASP A O 1
ATOM 735 N N . MET A 1 91 ? -0.646 5.839 -1.763 1.00 95.62 91 MET A N 1
ATOM 736 C CA . MET A 1 91 ? 0.019 7.013 -2.335 1.00 95.62 91 MET A CA 1
ATOM 737 C C . MET A 1 91 ? 1.544 6.868 -2.353 1.00 95.62 91 MET A C 1
ATOM 739 O O . MET A 1 91 ? 2.175 7.185 -3.366 1.00 95.62 91 MET A O 1
ATOM 743 N N . ILE A 1 92 ? 2.147 6.387 -1.258 1.00 96.81 92 ILE A N 1
ATOM 744 C CA . ILE A 1 92 ? 3.588 6.115 -1.209 1.00 96.81 92 ILE A CA 1
ATOM 745 C C . ILE A 1 92 ? 3.924 5.053 -2.248 1.00 96.81 92 ILE A C 1
ATOM 747 O O . ILE A 1 92 ? 4.804 5.289 -3.069 1.00 96.81 92 ILE A O 1
ATOM 751 N N . HIS A 1 93 ? 3.203 3.934 -2.271 1.00 96.44 93 HIS A N 1
ATOM 752 C CA . HIS A 1 93 ? 3.428 2.836 -3.202 1.00 96.44 93 HIS A CA 1
ATOM 753 C C . HIS A 1 93 ? 3.390 3.310 -4.662 1.00 96.44 93 HIS A C 1
ATOM 755 O O . HIS A 1 93 ? 4.345 3.084 -5.412 1.00 96.44 93 HIS A O 1
ATOM 761 N N . TYR A 1 94 ? 2.360 4.071 -5.038 1.00 95.81 94 TYR A N 1
ATOM 762 C CA . TYR A 1 94 ? 2.266 4.690 -6.359 1.00 95.81 94 TYR A CA 1
ATOM 763 C C . TYR A 1 94 ? 3.464 5.607 -6.652 1.00 95.81 94 TYR A C 1
ATOM 765 O O . TYR A 1 94 ? 4.081 5.528 -7.721 1.00 95.81 94 TYR A O 1
ATOM 773 N N . TYR A 1 95 ? 3.849 6.451 -5.691 1.00 96.75 95 TYR A N 1
ATOM 774 C CA . TYR A 1 95 ? 5.001 7.340 -5.831 1.00 96.75 95 TYR A CA 1
ATOM 775 C C . TYR A 1 95 ? 6.331 6.580 -5.956 1.00 96.75 95 TYR A C 1
ATOM 777 O O . TYR A 1 95 ? 7.222 7.027 -6.678 1.00 96.75 95 TYR A O 1
ATOM 785 N N . LEU A 1 96 ? 6.489 5.412 -5.326 1.00 96.88 96 LEU A N 1
ATOM 786 C CA . LEU A 1 96 ? 7.692 4.591 -5.499 1.00 96.88 96 LEU A CA 1
ATOM 787 C C . LEU A 1 96 ? 7.803 4.047 -6.929 1.00 96.88 96 LEU A C 1
ATOM 789 O O . LEU A 1 96 ? 8.912 4.006 -7.466 1.00 96.88 96 LEU A O 1
ATOM 793 N N . HIS A 1 97 ? 6.689 3.715 -7.584 1.00 95.81 97 HIS A N 1
ATOM 794 C CA . HIS A 1 97 ? 6.699 3.306 -8.992 1.00 95.81 97 HIS A CA 1
ATOM 795 C C . HIS A 1 97 ? 6.975 4.486 -9.930 1.00 95.81 97 HIS A C 1
ATOM 797 O O . HIS A 1 97 ? 7.949 4.453 -10.687 1.00 95.81 97 HIS A O 1
ATOM 803 N N . TYR A 1 98 ? 6.190 5.560 -9.830 1.00 95.19 98 TYR A N 1
ATOM 804 C CA . TYR A 1 98 ? 6.162 6.618 -10.851 1.00 95.19 98 TYR A CA 1
ATOM 805 C C . TYR A 1 98 ? 6.926 7.896 -10.492 1.00 95.19 98 TYR A C 1
ATOM 807 O O . TYR A 1 98 ? 7.264 8.689 -11.368 1.00 95.19 98 TYR A O 1
ATOM 815 N N . GLY A 1 99 ? 7.218 8.118 -9.215 1.00 94.62 99 GLY A N 1
ATOM 816 C CA . GLY A 1 99 ? 7.920 9.304 -8.735 1.00 94.62 99 GLY A CA 1
ATOM 817 C C . GLY A 1 99 ? 9.436 9.242 -8.925 1.00 94.62 99 GLY A C 1
ATOM 818 O O . GLY A 1 99 ? 10.033 8.179 -9.117 1.00 94.62 99 GLY A O 1
ATOM 819 N N . SER A 1 100 ? 10.082 10.403 -8.800 1.00 96.50 100 SER A N 1
ATOM 820 C CA . SER A 1 100 ? 11.542 10.550 -8.803 1.00 96.50 100 SER A CA 1
ATOM 821 C C . SER A 1 100 ? 12.015 11.134 -7.464 1.00 96.50 100 SER A C 1
ATOM 823 O O . SER A 1 100 ? 12.252 12.341 -7.359 1.00 96.50 100 SER A O 1
ATOM 825 N N . PRO A 1 101 ? 12.088 10.314 -6.395 1.00 96.81 101 PRO A N 1
ATOM 826 C CA . PRO A 1 101 ? 12.551 10.782 -5.096 1.00 96.81 101 PRO A CA 1
ATOM 827 C C . PRO A 1 101 ? 14.004 11.260 -5.175 1.00 96.81 101 PRO A C 1
ATOM 829 O O . PRO A 1 101 ? 14.849 10.656 -5.838 1.00 96.81 101 PRO A O 1
ATOM 832 N N . ARG A 1 102 ? 14.315 12.342 -4.454 1.00 97.06 102 ARG A N 1
ATOM 833 C CA . ARG A 1 102 ? 15.664 12.924 -4.408 1.00 97.06 102 ARG A CA 1
ATOM 834 C C . ARG A 1 102 ? 16.681 11.883 -3.932 1.00 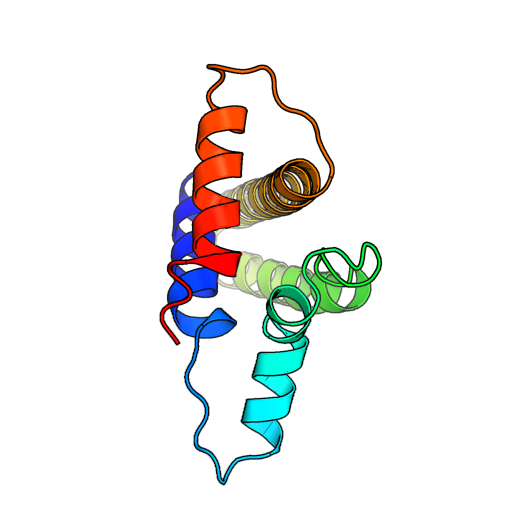97.06 102 ARG A C 1
ATOM 836 O O . ARG A 1 102 ? 16.480 11.271 -2.882 1.00 97.06 102 ARG A O 1
ATOM 843 N N . LYS A 1 103 ? 17.793 11.722 -4.659 1.00 96.25 103 LYS A N 1
ATOM 844 C CA . LYS A 1 103 ? 18.898 10.825 -4.271 1.00 96.25 103 LYS A CA 1
ATOM 845 C C . LYS A 1 103 ? 19.337 11.091 -2.826 1.00 96.25 103 LYS A C 1
ATOM 847 O O . LYS A 1 103 ? 19.494 12.244 -2.431 1.00 96.25 103 LYS A O 1
ATOM 852 N N . GLY A 1 104 ? 19.506 10.020 -2.050 1.00 96.31 104 GLY A N 1
ATOM 853 C CA . GLY A 1 104 ? 19.879 10.081 -0.631 1.00 96.31 104 GLY A CA 1
ATOM 854 C C . GLY A 1 104 ? 18.726 10.359 0.344 1.00 96.31 104 GLY A C 1
ATOM 855 O O . GLY A 1 104 ? 18.940 10.309 1.549 1.00 96.31 104 GLY A O 1
ATOM 856 N N . SER A 1 105 ? 17.506 10.625 -0.137 1.00 97.75 105 SER A N 1
ATOM 857 C CA . SER A 1 105 ? 16.327 10.733 0.736 1.00 97.75 105 SER A CA 1
ATOM 858 C C . SER A 1 105 ? 15.832 9.364 1.214 1.00 97.75 105 SER A C 1
ATOM 860 O O . SER A 1 105 ? 16.089 8.337 0.582 1.00 97.75 105 SER A O 1
ATOM 862 N N . TYR A 1 106 ? 15.038 9.359 2.288 1.00 97.31 106 TYR A N 1
ATOM 863 C CA . TYR A 1 106 ? 14.354 8.156 2.770 1.00 97.31 106 TYR A CA 1
ATOM 864 C C . TYR A 1 106 ? 13.528 7.474 1.665 1.00 97.31 106 TYR A C 1
ATOM 866 O O . TYR A 1 106 ? 13.683 6.280 1.426 1.00 97.31 106 TYR A O 1
ATOM 874 N N . LEU A 1 107 ? 12.723 8.243 0.920 1.00 97.62 107 LEU A N 1
ATOM 875 C CA . LEU A 1 107 ? 11.893 7.713 -0.170 1.00 97.62 107 LEU A CA 1
ATOM 876 C C . LEU A 1 107 ? 12.718 7.161 -1.336 1.00 97.62 107 LEU A C 1
ATOM 878 O O . LEU A 1 107 ? 12.263 6.254 -2.025 1.00 97.62 107 LEU A O 1
ATOM 882 N N . TYR A 1 108 ? 13.935 7.664 -1.554 1.00 98.00 108 TYR A N 1
ATOM 883 C CA . TYR A 1 108 ? 14.842 7.083 -2.543 1.00 98.00 108 TYR A CA 1
ATOM 884 C C . TYR A 1 108 ? 15.322 5.695 -2.109 1.00 98.00 108 TYR A C 1
ATOM 886 O O . TYR A 1 108 ? 15.298 4.761 -2.910 1.00 98.00 108 TYR A O 1
ATOM 894 N N . GLY A 1 109 ? 15.698 5.541 -0.835 1.00 97.94 109 GLY A N 1
ATOM 895 C CA . GLY A 1 109 ? 16.030 4.235 -0.263 1.00 97.94 109 GLY A CA 1
ATOM 896 C C . GLY A 1 109 ? 14.844 3.270 -0.309 1.00 97.94 109 GLY A C 1
ATOM 897 O O . GLY A 1 109 ? 14.996 2.126 -0.735 1.00 97.94 109 GLY A O 1
ATOM 898 N N . LEU A 1 110 ? 13.650 3.758 0.037 1.00 97.44 110 LEU A N 1
ATOM 899 C CA . LEU A 1 110 ? 12.418 2.976 -0.012 1.00 97.44 110 LEU A CA 1
ATOM 900 C C . LEU A 1 110 ? 12.062 2.552 -1.446 1.00 97.44 110 LEU A C 1
ATOM 902 O O . LEU A 1 110 ? 11.708 1.398 -1.665 1.00 97.44 110 LEU A O 1
ATOM 906 N N . LYS A 1 111 ? 12.238 3.437 -2.438 1.00 97.25 111 LYS A N 1
ATOM 907 C CA . LYS A 1 111 ? 12.057 3.104 -3.860 1.00 97.25 111 LYS A CA 1
ATOM 908 C C . LYS A 1 111 ? 13.021 2.008 -4.292 1.00 97.25 111 LYS A C 1
ATOM 910 O O . LYS A 1 111 ? 12.594 1.043 -4.913 1.00 97.25 111 LYS A O 1
ATOM 915 N N . ALA A 1 112 ? 14.303 2.127 -3.946 1.00 96.50 112 ALA A N 1
ATOM 916 C CA . ALA A 1 112 ? 15.290 1.101 -4.270 1.00 96.50 112 ALA A CA 1
ATOM 917 C C . ALA A 1 112 ? 14.935 -0.250 -3.627 1.00 96.50 112 ALA A C 1
ATOM 919 O O . ALA A 1 1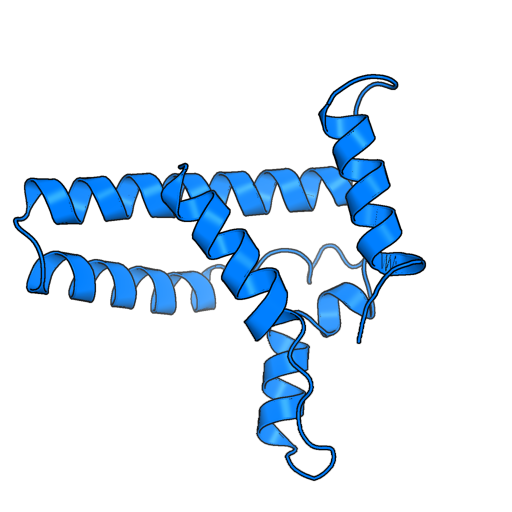12 ? 15.014 -1.280 -4.290 1.00 96.50 112 ALA A O 1
ATOM 920 N N . TYR A 1 113 ? 14.500 -0.248 -2.364 1.00 96.25 113 TYR A N 1
ATOM 921 C CA . TYR A 1 113 ? 14.041 -1.452 -1.670 1.00 96.25 113 TYR A CA 1
ATOM 922 C C . TYR A 1 113 ? 12.816 -2.086 -2.350 1.00 96.25 113 TYR A C 1
ATOM 924 O O . TYR A 1 113 ? 12.813 -3.284 -2.626 1.00 96.25 113 TYR A O 1
ATOM 932 N N . HIS A 1 114 ? 11.813 -1.277 -2.691 1.00 96.12 114 HIS A N 1
ATOM 933 C CA . HIS A 1 114 ? 10.583 -1.728 -3.346 1.00 96.12 114 HIS A CA 1
ATOM 934 C C . HIS A 1 114 ? 10.818 -2.269 -4.763 1.00 96.12 114 HIS A C 1
ATOM 936 O O . HIS A 1 114 ? 10.283 -3.303 -5.148 1.00 96.12 114 HIS A O 1
ATOM 942 N N . VAL A 1 115 ? 11.687 -1.621 -5.539 1.00 94.38 115 VAL A N 1
ATOM 943 C CA . VAL A 1 115 ? 12.088 -2.113 -6.866 1.00 94.38 115 VAL A CA 1
ATOM 944 C C . VAL A 1 115 ? 12.824 -3.453 -6.744 1.00 94.38 115 VAL A C 1
ATOM 946 O O . VAL A 1 115 ? 12.553 -4.372 -7.512 1.00 94.38 115 VAL A O 1
ATOM 949 N N . LYS A 1 116 ? 13.702 -3.622 -5.748 1.00 94.94 116 LYS A N 1
ATOM 950 C CA . LYS A 1 116 ? 14.353 -4.919 -5.498 1.00 94.94 116 LYS A CA 1
ATOM 951 C C . LYS A 1 116 ? 13.359 -6.012 -5.126 1.00 94.94 116 LYS A C 1
ATOM 953 O O . LYS A 1 116 ? 13.544 -7.150 -5.545 1.00 94.94 116 LYS A O 1
ATOM 958 N N . HIS A 1 117 ? 12.319 -5.683 -4.368 1.00 93.62 117 HIS A N 1
ATOM 959 C CA . HIS A 1 117 ? 11.217 -6.606 -4.085 1.00 93.62 117 HIS A CA 1
ATOM 960 C C . HIS A 1 117 ? 10.521 -7.079 -5.372 1.00 93.62 117 HIS A C 1
ATOM 962 O O . HIS A 1 117 ? 10.251 -8.267 -5.514 1.00 93.62 117 HIS A O 1
ATOM 968 N N . HIS A 1 118 ? 10.324 -6.185 -6.344 1.00 93.19 118 HIS A N 1
ATOM 969 C CA . HIS A 1 118 ? 9.750 -6.534 -7.649 1.00 93.19 118 HIS A CA 1
ATOM 970 C C . HIS A 1 118 ? 10.647 -7.416 -8.524 1.00 93.19 118 HIS A C 1
ATOM 972 O O . HIS A 1 118 ? 10.133 -8.326 -9.168 1.00 93.19 118 HIS A O 1
ATOM 978 N N . PHE A 1 119 ? 11.959 -7.154 -8.571 1.00 90.88 119 PHE A N 1
ATOM 979 C CA . PHE A 1 119 ? 12.831 -7.734 -9.609 1.00 90.88 119 PHE A CA 1
ATOM 980 C C . PHE A 1 119 ? 13.923 -8.690 -9.117 1.00 90.88 119 PHE A C 1
ATOM 982 O O . PHE A 1 119 ? 14.380 -9.526 -9.890 1.00 90.88 119 PHE A O 1
ATOM 989 N N . GLU A 1 120 ? 14.368 -8.582 -7.865 1.00 86.44 120 GLU A N 1
ATOM 990 C CA . GLU A 1 120 ? 15.484 -9.387 -7.339 1.00 86.44 120 GLU A CA 1
ATOM 991 C C . GLU A 1 120 ? 15.034 -10.377 -6.261 1.00 86.44 120 GLU A C 1
ATOM 993 O O . GLU A 1 120 ? 15.488 -11.517 -6.220 1.00 86.44 120 GLU A O 1
ATOM 998 N N . HIS A 1 121 ? 14.157 -9.934 -5.361 1.00 75.88 121 HIS A N 1
ATOM 999 C CA . HIS A 1 121 ? 13.827 -10.638 -4.123 1.00 75.88 121 HIS A CA 1
ATOM 1000 C C . HIS A 1 121 ? 12.344 -10.973 -4.022 1.00 75.88 121 HIS A C 1
ATOM 1002 O O . HIS A 1 121 ? 11.820 -11.068 -2.910 1.00 75.88 121 HIS A O 1
ATOM 1008 N N . GLN A 1 122 ? 11.678 -11.188 -5.159 1.00 66.94 122 GLN A N 1
ATOM 1009 C CA . GLN A 1 122 ? 10.326 -11.725 -5.168 1.00 66.94 122 GLN A CA 1
ATOM 1010 C C . GLN A 1 122 ? 10.397 -13.167 -4.650 1.00 66.94 122 GLN A C 1
ATOM 1012 O O . GLN A 1 122 ? 10.561 -14.127 -5.403 1.00 66.94 122 GLN A O 1
ATOM 1017 N N . ARG A 1 123 ? 10.365 -13.327 -3.324 1.00 56.19 123 ARG A N 1
ATOM 1018 C CA . ARG A 1 123 ? 10.200 -14.632 -2.698 1.00 56.19 123 ARG A CA 1
ATOM 1019 C C . ARG A 1 123 ? 8.779 -15.056 -3.034 1.00 56.19 123 ARG A C 1
ATOM 1021 O O . ARG A 1 123 ? 7.850 -14.626 -2.361 1.00 56.19 123 ARG A O 1
ATOM 1028 N N . ALA A 1 124 ? 8.652 -15.838 -4.109 1.00 48.84 124 ALA A N 1
ATOM 1029 C CA . ALA A 1 124 ? 7.474 -16.656 -4.361 1.00 48.84 124 ALA A CA 1
ATOM 1030 C C . ALA A 1 124 ? 7.129 -17.393 -3.085 1.00 48.84 124 ALA A C 1
ATOM 1032 O O . ALA A 1 124 ? 8.077 -17.791 -2.373 1.00 48.84 124 ALA A O 1
#

Foldseek 3Di:
DVVLVVVVVCCVPDPLLPDDDPPDPVSVVSNCQVHVVCLVPVQPLVRQANPVVVVCVVLVVQLVVLVVPDPPVVSVVCSVVNVVSNVVVSVLSSCLSPNDDDPPDPSVVVSVVVVCCSPPVVPD

Sequence (124 aa):
MFLWSFIEYCIHRFVFHMRPPAHNYYLITLHFLLHGQHHKSPFDGSRLVFPPSLAAIVIGAFYLILQQLLPEGLGTSLFVGGLCGYVVYDMIHYYLHYGSPRKGSYLYGLKAYHVKHHFEHQRA

InterPro domains:
  IPR006694 Fatty acid hydroxylase [PF04116] (2-122)
  IPR014430 Sterol desaturase Scs7 [PTHR12863] (1-123)

Radius of gyration: 16.21 Å; chains: 1; bounding box: 40×40×38 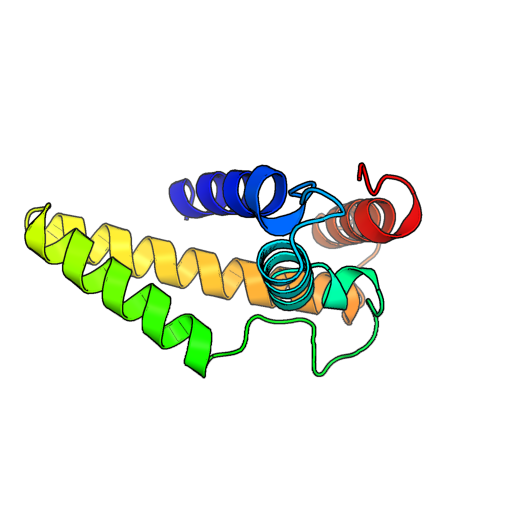Å